Protein AF-A0A7K0W2Z7-F1 (afdb_monomer)

Radius of gyration: 17.5 Å; Cα contacts (8 Å, |Δi|>4): 30; chains: 1; bounding box: 33×23×51 Å

Mean predicted aligned error: 9.8 Å

Structure (mmCIF, N/CA/C/O backbone):
data_AF-A0A7K0W2Z7-F1
#
_entry.id   AF-A0A7K0W2Z7-F1
#
loop_
_atom_site.group_PDB
_atom_site.id
_atom_site.type_symbol
_atom_site.label_atom_id
_atom_site.label_alt_id
_atom_site.label_comp_id
_atom_site.label_asym_id
_atom_site.label_entity_id
_atom_site.label_seq_id
_atom_site.pdbx_PDB_ins_code
_atom_site.Cartn_x
_atom_site.Cartn_y
_atom_site.Cartn_z
_atom_site.occupancy
_atom_site.B_iso_or_equiv
_atom_site.auth_seq_id
_atom_site.auth_comp_id
_atom_site.auth_asym_id
_atom_site.auth_atom_id
_atom_site.pdbx_PDB_model_num
ATOM 1 N N . ARG A 1 1 ? -8.203 5.242 33.676 1.00 49.47 1 ARG A N 1
ATOM 2 C CA . ARG A 1 1 ? -8.018 4.233 32.594 1.00 49.47 1 ARG A CA 1
ATOM 3 C C . ARG A 1 1 ? -8.805 4.563 31.305 1.00 49.47 1 ARG A C 1
ATOM 5 O O . ARG A 1 1 ? -9.122 3.664 30.547 1.00 49.47 1 ARG A O 1
ATOM 12 N N . LYS A 1 2 ? -9.088 5.848 31.029 1.00 45.53 2 LYS A N 1
ATOM 13 C CA . LYS A 1 2 ? -9.893 6.336 29.885 1.00 45.5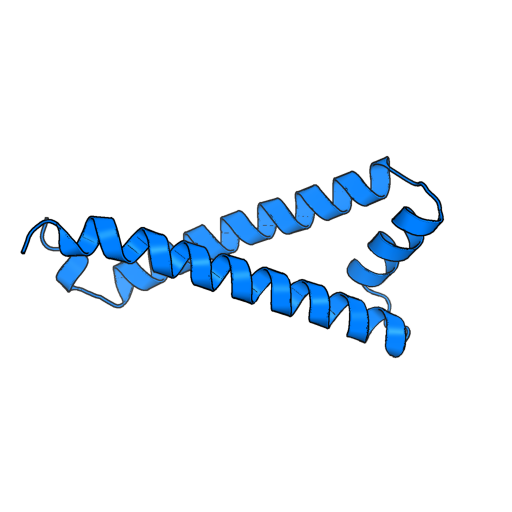3 2 LYS A CA 1
ATOM 14 C C . LYS A 1 2 ? -9.034 6.893 28.727 1.00 45.53 2 LYS A C 1
ATOM 16 O O . LYS A 1 2 ? -9.560 7.216 27.675 1.00 45.53 2 LYS A O 1
ATOM 21 N N . HIS A 1 3 ? -7.714 6.993 28.933 1.00 46.09 3 HIS A N 1
ATOM 22 C CA . HIS A 1 3 ? -6.760 7.628 28.008 1.00 46.09 3 HIS A CA 1
ATOM 23 C C . HIS A 1 3 ? -5.846 6.646 27.262 1.00 46.09 3 HIS A C 1
ATOM 25 O O . HIS A 1 3 ? -5.254 7.021 26.260 1.00 46.09 3 HIS A O 1
ATOM 31 N N . ILE A 1 4 ? -5.748 5.392 27.716 1.00 47.53 4 ILE A N 1
ATOM 32 C CA . ILE A 1 4 ? -4.831 4.400 27.128 1.00 47.53 4 ILE A CA 1
ATOM 33 C C . ILE A 1 4 ? -5.292 4.003 25.712 1.00 47.53 4 ILE A C 1
ATOM 35 O O . ILE A 1 4 ? -4.467 3.833 24.827 1.00 47.53 4 ILE A O 1
ATOM 39 N N . PHE A 1 5 ? -6.606 3.965 25.464 1.00 46.72 5 PHE A N 1
ATOM 40 C CA . PHE A 1 5 ? -7.194 3.567 24.177 1.00 46.72 5 PHE A CA 1
ATOM 41 C C . PHE A 1 5 ? -7.038 4.598 23.049 1.00 46.72 5 PHE A C 1
ATOM 43 O O . PHE A 1 5 ? -6.845 4.204 21.907 1.00 46.72 5 PHE A O 1
ATOM 50 N N . LYS A 1 6 ? -7.031 5.907 23.343 1.00 49.38 6 LYS A N 1
ATOM 51 C CA . LYS A 1 6 ? -6.672 6.931 22.337 1.00 49.38 6 LYS A CA 1
ATOM 52 C C . LYS A 1 6 ? -5.180 6.914 21.988 1.00 49.38 6 LYS A C 1
ATOM 54 O O . LYS A 1 6 ? -4.799 7.430 20.947 1.00 49.38 6 LYS A O 1
ATOM 59 N N . ASN A 1 7 ? -4.354 6.346 22.868 1.00 50.16 7 ASN A N 1
ATOM 60 C CA . ASN A 1 7 ? -2.901 6.321 22.731 1.00 50.16 7 ASN A CA 1
ATOM 61 C C . ASN A 1 7 ? -2.367 4.993 22.168 1.00 50.16 7 ASN A C 1
ATOM 63 O O . ASN A 1 7 ? -1.193 4.919 21.834 1.00 50.16 7 ASN A O 1
ATOM 67 N N . ALA A 1 8 ? -3.205 3.953 22.079 1.00 54.78 8 ALA A N 1
ATOM 68 C CA . ALA A 1 8 ? -2.846 2.643 21.531 1.00 54.78 8 ALA A CA 1
ATOM 69 C C . ALA A 1 8 ? -3.186 2.505 20.035 1.00 54.78 8 ALA A C 1
ATOM 71 O O . ALA A 1 8 ? -2.499 1.781 19.327 1.00 54.78 8 ALA A O 1
ATOM 72 N N . SER A 1 9 ? -4.175 3.246 19.525 1.00 59.84 9 SER A N 1
ATOM 73 C CA . SER A 1 9 ? -4.507 3.258 18.092 1.00 59.84 9 SER A CA 1
ATOM 74 C C . SER A 1 9 ? -3.412 3.892 17.226 1.00 59.84 9 SER A C 1
ATOM 76 O O . SER A 1 9 ? -3.135 3.414 16.131 1.00 59.84 9 SER A O 1
ATOM 78 N N . ALA A 1 10 ? -2.744 4.935 17.729 1.00 62.28 10 ALA A N 1
ATOM 79 C CA . ALA A 1 10 ? -1.646 5.601 17.029 1.00 62.28 10 ALA A CA 1
ATOM 80 C C . ALA A 1 10 ? -0.437 4.674 16.749 1.00 62.28 10 ALA A C 1
ATOM 82 O O . ALA A 1 10 ? -0.007 4.602 15.593 1.00 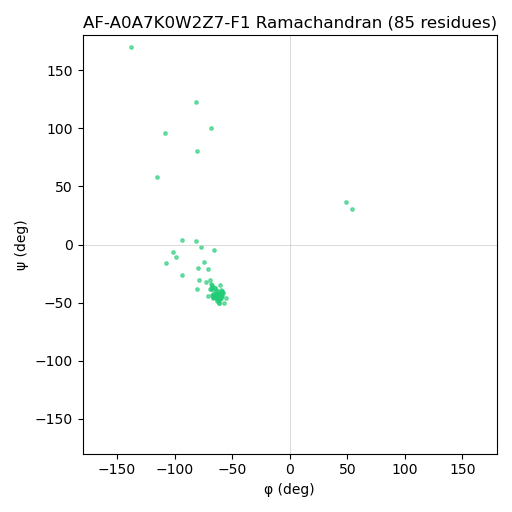62.28 10 ALA A O 1
ATOM 83 N N . PRO A 1 11 ? 0.111 3.929 17.734 1.00 66.25 11 PRO A N 1
ATOM 84 C CA . PRO A 1 11 ? 1.212 3.007 17.473 1.00 66.25 11 PRO A CA 1
ATOM 85 C C . PRO A 1 11 ? 0.793 1.820 16.599 1.00 66.25 11 PRO A C 1
ATOM 87 O O . PRO A 1 11 ? 1.567 1.441 15.728 1.00 66.25 11 PRO A O 1
ATOM 90 N N . THR A 1 12 ? -0.422 1.278 16.741 1.00 67.88 12 THR A N 1
ATOM 91 C CA . THR A 1 12 ? -0.887 0.177 15.878 1.00 67.88 12 THR A CA 1
ATOM 92 C C . THR A 1 12 ? -0.989 0.604 14.414 1.00 67.88 12 THR A C 1
ATOM 94 O O . THR A 1 12 ? -0.465 -0.091 13.549 1.00 67.88 12 THR A O 1
ATOM 97 N N . LEU A 1 13 ? -1.564 1.780 14.134 1.00 68.50 13 LEU A N 1
ATOM 98 C CA . LEU A 1 13 ? -1.635 2.330 12.776 1.00 68.50 13 LEU A CA 1
ATOM 99 C C . LEU A 1 13 ? -0.239 2.544 12.173 1.00 68.50 13 LEU A C 1
ATOM 101 O O . LEU A 1 13 ? -0.004 2.262 11.000 1.00 68.50 13 LEU A O 1
ATOM 105 N N . THR A 1 14 ? 0.705 3.007 12.994 1.00 72.62 14 THR A N 1
ATOM 106 C CA . THR A 1 14 ? 2.090 3.236 12.564 1.00 72.62 14 THR A CA 1
ATOM 107 C C . THR A 1 14 ? 2.796 1.918 12.235 1.00 72.62 14 THR A C 1
ATOM 109 O O . THR A 1 14 ? 3.468 1.826 11.211 1.00 72.62 14 THR A O 1
ATOM 112 N N . VAL A 1 15 ? 2.617 0.883 13.063 1.00 78.38 15 VAL A N 1
ATOM 113 C CA . VAL A 1 15 ? 3.211 -0.448 12.847 1.00 78.38 15 VAL A CA 1
ATOM 114 C C . VAL A 1 15 ? 2.626 -1.120 11.606 1.00 78.38 15 VAL A C 1
ATOM 116 O O . VAL A 1 15 ? 3.383 -1.616 10.779 1.00 78.38 15 VAL A O 1
ATOM 119 N N . VAL A 1 16 ? 1.304 -1.069 11.421 1.00 73.44 16 VAL A N 1
ATOM 120 C CA . VAL A 1 16 ? 0.634 -1.620 10.229 1.00 73.44 16 VAL A CA 1
ATOM 121 C C . VAL A 1 16 ? 1.078 -0.889 8.956 1.00 73.44 16 VAL A C 1
ATOM 123 O O . VAL A 1 16 ? 1.336 -1.525 7.934 1.00 73.44 16 VAL A O 1
ATOM 126 N N . GLY A 1 17 ? 1.237 0.438 9.016 1.00 71.88 17 GLY A N 1
ATOM 127 C CA . GLY A 1 17 ? 1.804 1.230 7.922 1.00 71.88 17 GLY A CA 1
ATOM 128 C C . GLY A 1 17 ? 3.217 0.793 7.534 1.00 71.88 17 GLY A C 1
ATOM 129 O O . GLY A 1 17 ? 3.516 0.640 6.348 1.00 71.88 17 GLY A O 1
ATOM 130 N N . LEU A 1 18 ? 4.067 0.548 8.534 1.00 81.44 18 LEU A N 1
ATOM 131 C CA . LEU A 1 18 ? 5.441 0.094 8.325 1.00 81.44 18 LEU A CA 1
ATOM 132 C C . LEU A 1 18 ? 5.493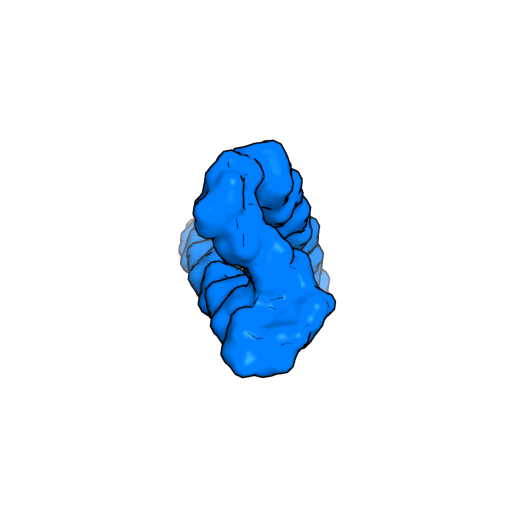 -1.317 7.715 1.00 81.44 18 LEU A C 1
ATOM 134 O O . LEU A 1 18 ? 6.226 -1.542 6.754 1.00 81.44 18 LEU A O 1
AT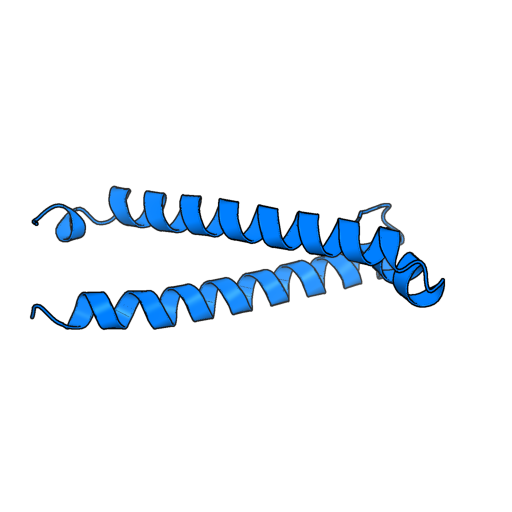OM 138 N N . GLU A 1 19 ? 4.691 -2.243 8.246 1.00 78.75 19 GLU A N 1
ATOM 139 C CA . GLU A 1 19 ? 4.588 -3.634 7.783 1.00 78.75 19 GLU A CA 1
ATOM 140 C C . GLU A 1 19 ? 4.135 -3.710 6.323 1.00 78.75 19 GLU A C 1
ATOM 142 O O . GLU A 1 19 ? 4.747 -4.408 5.517 1.00 78.75 19 GLU A O 1
ATOM 147 N N . ILE A 1 20 ? 3.112 -2.944 5.935 1.00 74.25 20 ILE A N 1
ATOM 148 C CA . ILE A 1 20 ? 2.628 -2.958 4.549 1.00 74.25 20 ILE A CA 1
ATOM 149 C C . ILE A 1 20 ? 3.659 -2.342 3.597 1.00 74.25 20 ILE A C 1
ATOM 151 O O . ILE A 1 20 ? 3.865 -2.874 2.507 1.00 74.25 20 ILE A O 1
ATOM 155 N N . GLY A 1 21 ? 4.352 -1.272 4.002 1.00 77.44 21 GLY A N 1
ATOM 156 C CA . GLY A 1 21 ? 5.473 -0.733 3.226 1.00 77.44 21 GLY A CA 1
ATOM 157 C C . GLY A 1 21 ? 6.579 -1.770 3.012 1.00 77.44 21 GLY A C 1
ATOM 158 O O . GLY A 1 21 ? 7.107 -1.899 1.907 1.00 77.44 21 GLY A O 1
ATOM 159 N N . TYR A 1 22 ? 6.874 -2.563 4.044 1.00 83.69 22 TYR A N 1
ATOM 160 C CA . TYR A 1 22 ? 7.843 -3.653 3.973 1.00 83.69 22 TYR A CA 1
ATOM 161 C C . TYR A 1 22 ? 7.387 -4.776 3.031 1.00 83.69 22 TYR A C 1
ATOM 163 O O . TYR A 1 22 ? 8.161 -5.226 2.188 1.00 83.69 22 TYR A O 1
ATOM 171 N N . LEU A 1 23 ? 6.119 -5.190 3.119 1.00 82.50 23 LEU A N 1
ATOM 172 C CA . LEU A 1 23 ? 5.541 -6.230 2.265 1.00 82.50 23 LEU A CA 1
ATOM 173 C C . LEU A 1 23 ? 5.463 -5.800 0.797 1.00 82.50 23 LEU A C 1
ATOM 175 O O . LEU A 1 23 ? 5.821 -6.581 -0.081 1.00 82.50 23 LEU A O 1
ATOM 179 N N . LEU A 1 24 ? 5.045 -4.561 0.521 1.00 82.50 24 LEU A N 1
ATOM 180 C CA . LEU A 1 24 ? 5.015 -4.010 -0.836 1.00 82.50 24 LEU A CA 1
ATOM 181 C C . LEU A 1 24 ? 6.426 -3.899 -1.420 1.00 82.50 24 LEU A C 1
ATOM 183 O O . LEU A 1 24 ? 6.656 -4.333 -2.547 1.00 82.50 24 LEU A O 1
ATOM 187 N N . GLY A 1 25 ? 7.386 -3.384 -0.646 1.00 81.44 25 GLY A N 1
ATOM 188 C CA . GLY A 1 25 ? 8.790 -3.335 -1.056 1.00 81.44 25 GLY A CA 1
ATOM 189 C C . GLY A 1 25 ? 9.358 -4.728 -1.343 1.00 81.44 25 GLY A C 1
ATOM 190 O O . GLY A 1 25 ? 9.994 -4.934 -2.375 1.00 81.44 25 GLY A O 1
ATOM 191 N N . GLY A 1 26 ? 9.067 -5.704 -0.479 1.00 84.19 26 GLY A N 1
ATOM 192 C CA . GLY A 1 26 ? 9.436 -7.105 -0.680 1.00 84.19 26 GLY A CA 1
ATOM 193 C C . GLY A 1 26 ? 8.822 -7.701 -1.949 1.00 84.19 26 GLY A C 1
ATOM 194 O O . GLY A 1 26 ? 9.538 -8.305 -2.746 1.00 84.19 26 GLY A O 1
ATOM 195 N N . ALA A 1 27 ? 7.528 -7.475 -2.186 1.00 84.69 27 ALA A N 1
ATOM 196 C CA . ALA A 1 27 ? 6.836 -7.933 -3.390 1.00 84.69 27 ALA A CA 1
ATOM 197 C C . ALA A 1 27 ? 7.457 -7.345 -4.666 1.00 84.69 27 ALA A C 1
ATOM 199 O O . ALA A 1 27 ? 7.694 -8.079 -5.621 1.00 84.69 27 ALA A O 1
ATOM 200 N N . PHE A 1 28 ? 7.814 -6.057 -4.666 1.00 85.31 28 PHE A N 1
ATOM 201 C CA . PHE A 1 28 ? 8.452 -5.409 -5.817 1.00 85.31 28 PHE A CA 1
ATOM 202 C C . PHE A 1 28 ? 9.813 -6.036 -6.133 1.00 85.31 28 PHE A C 1
ATOM 204 O O . PHE A 1 28 ? 10.134 -6.271 -7.299 1.00 85.31 28 PHE A O 1
ATOM 211 N N . VAL A 1 29 ? 10.610 -6.325 -5.099 1.00 85.00 29 VAL A N 1
ATOM 212 C CA . VAL A 1 29 ? 11.915 -6.981 -5.259 1.00 85.00 29 VAL A CA 1
ATOM 213 C C . VAL A 1 29 ? 11.743 -8.397 -5.804 1.00 85.00 29 VAL A C 1
ATOM 215 O O . VAL A 1 29 ? 12.445 -8.767 -6.741 1.00 85.00 29 VAL A O 1
ATOM 218 N N . ILE A 1 30 ? 10.800 -9.176 -5.271 1.00 87.88 30 ILE A N 1
ATOM 219 C CA . ILE A 1 30 ? 10.540 -10.547 -5.733 1.00 87.88 30 ILE A CA 1
ATOM 220 C C . ILE A 1 30 ? 10.064 -10.539 -7.191 1.00 87.88 30 ILE A C 1
ATOM 222 O O . ILE A 1 30 ? 10.612 -11.277 -8.008 1.00 87.88 30 ILE A O 1
ATOM 226 N N . GLU A 1 31 ? 9.112 -9.674 -7.549 1.00 87.56 31 GLU A N 1
ATOM 227 C CA . GLU A 1 31 ? 8.620 -9.553 -8.927 1.00 87.56 31 GLU A CA 1
ATOM 228 C C . GLU A 1 31 ? 9.749 -9.200 -9.904 1.00 87.56 31 GLU A C 1
ATOM 230 O O . GLU A 1 31 ? 9.856 -9.802 -10.972 1.00 87.56 31 GLU A O 1
ATOM 235 N N . LYS A 1 32 ? 10.650 -8.285 -9.521 1.00 82.75 32 LYS A N 1
ATOM 236 C CA . LYS A 1 32 ? 11.797 -7.908 -10.356 1.00 82.75 32 LYS A CA 1
ATOM 237 C C . LYS A 1 32 ? 12.861 -8.986 -10.472 1.00 82.75 32 LYS A C 1
ATOM 239 O O . LYS A 1 32 ? 13.352 -9.219 -11.572 1.00 82.75 32 LYS A O 1
ATOM 244 N N . VAL A 1 33 ? 13.233 -9.626 -9.368 1.00 86.69 33 VAL A N 1
ATOM 245 C CA . VAL A 1 33 ? 14.304 -10.633 -9.357 1.00 86.69 33 VAL A CA 1
ATOM 246 C C . VAL A 1 33 ? 13.874 -11.901 -10.093 1.00 86.69 33 VAL A C 1
ATOM 248 O O . VAL A 1 33 ? 14.674 -12.481 -10.821 1.00 86.69 33 VAL A O 1
ATOM 251 N N . PHE A 1 34 ? 12.613 -12.311 -9.948 1.00 88.50 34 PHE A N 1
ATOM 252 C CA . PHE A 1 34 ? 12.079 -13.515 -10.589 1.00 88.50 34 PHE A CA 1
ATOM 253 C C . PHE A 1 34 ? 11.400 -13.251 -11.941 1.00 88.50 34 PHE A C 1
ATOM 255 O O . PHE A 1 34 ? 10.859 -14.185 -12.528 1.00 88.50 34 PHE A O 1
ATOM 262 N N . ALA A 1 35 ? 11.421 -12.006 -12.438 1.00 83.94 35 ALA A N 1
ATOM 263 C CA . ALA A 1 35 ? 10.716 -11.575 -13.651 1.00 83.94 35 ALA A CA 1
ATOM 264 C C . ALA A 1 35 ? 9.240 -12.026 -13.680 1.00 83.94 35 ALA A C 1
ATOM 266 O O . ALA A 1 35 ? 8.708 -12.414 -14.724 1.00 83.94 35 ALA A O 1
ATOM 267 N N . TYR A 1 36 ? 8.595 -12.023 -12.510 1.00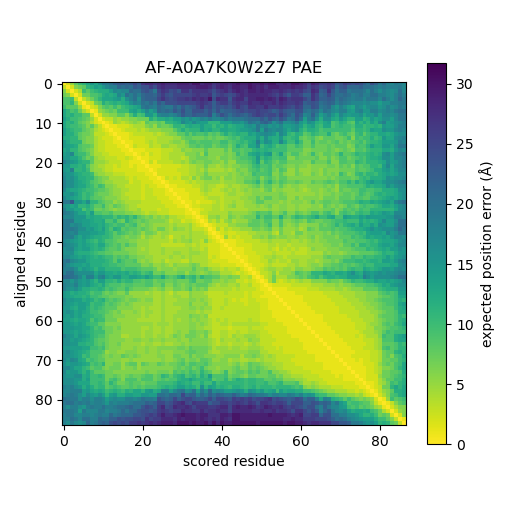 86.75 36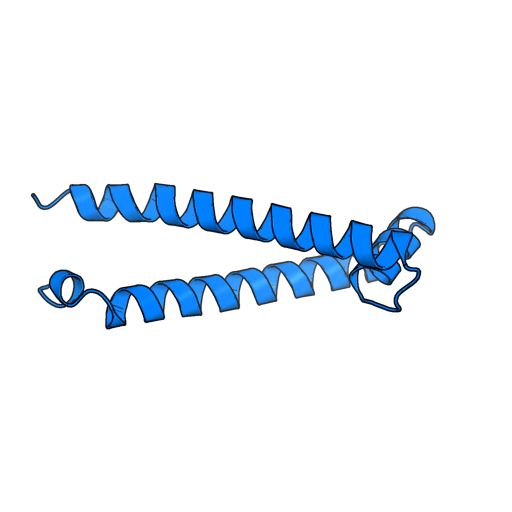 TYR A N 1
ATOM 268 C CA . TYR A 1 36 ? 7.212 -12.453 -12.370 1.00 86.75 36 TYR A CA 1
ATOM 269 C C . TYR A 1 36 ? 6.281 -11.305 -12.778 1.00 86.75 36 TYR A C 1
ATOM 271 O O . TYR A 1 36 ? 6.362 -10.236 -12.168 1.00 86.75 36 TYR A O 1
ATOM 279 N N . PRO A 1 37 ? 5.387 -11.503 -13.768 1.00 79.56 37 PRO A N 1
ATOM 280 C CA . PRO A 1 37 ? 4.576 -10.425 -14.318 1.00 79.56 37 PRO A CA 1
ATOM 281 C C . PRO A 1 37 ? 3.560 -9.929 -13.284 1.00 79.56 37 PRO A C 1
ATOM 283 O O . PRO A 1 37 ? 2.504 -10.531 -1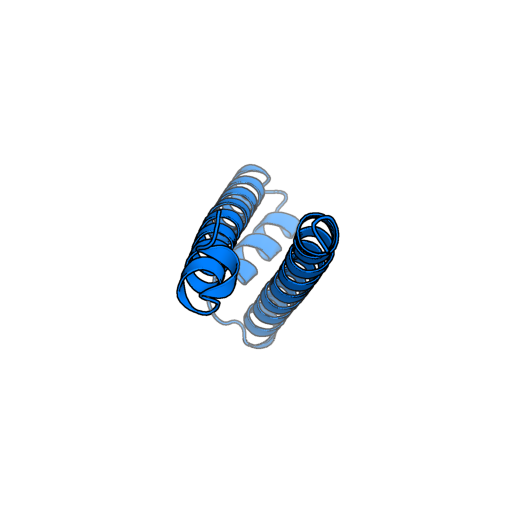3.083 1.00 79.56 37 PRO A O 1
ATOM 286 N N . GLY A 1 38 ? 3.890 -8.812 -12.638 1.00 85.00 38 GLY A N 1
ATOM 287 C CA . GLY A 1 38 ? 3.083 -8.185 -11.597 1.00 85.00 38 GLY A CA 1
ATOM 288 C C . GLY A 1 38 ? 3.009 -6.662 -11.715 1.00 85.00 38 GLY A C 1
ATOM 289 O O . GLY A 1 38 ? 3.698 -6.022 -12.517 1.00 85.00 38 GLY A O 1
ATOM 290 N N . ILE A 1 39 ? 2.119 -6.070 -10.914 1.00 83.19 39 ILE A N 1
ATOM 291 C CA . ILE A 1 39 ? 1.868 -4.620 -10.905 1.00 83.19 39 ILE A CA 1
ATOM 292 C C . ILE A 1 39 ? 3.078 -3.864 -10.334 1.00 83.19 39 ILE A C 1
ATOM 294 O O . ILE A 1 39 ? 3.361 -2.745 -10.766 1.00 83.19 39 ILE A O 1
ATOM 298 N N . GLY A 1 40 ? 3.832 -4.466 -9.410 1.00 80.50 40 GLY A N 1
ATOM 299 C CA . GLY A 1 40 ? 5.061 -3.887 -8.868 1.00 80.50 40 GLY A CA 1
ATOM 300 C C . GLY A 1 40 ? 6.156 -3.784 -9.928 1.00 80.50 40 GLY A C 1
ATOM 301 O O . GLY A 1 40 ? 6.756 -2.719 -10.097 1.00 80.50 40 GLY A O 1
ATOM 302 N N . GLN A 1 41 ? 6.355 -4.842 -10.720 1.00 83.06 41 GLN A N 1
ATOM 303 C CA . GLN A 1 41 ? 7.267 -4.830 -11.863 1.00 83.06 41 GLN A CA 1
ATOM 304 C C . GLN A 1 41 ? 6.895 -3.722 -12.860 1.00 83.06 41 GLN A C 1
ATOM 306 O O . GLN A 1 41 ? 7.758 -2.905 -13.197 1.00 83.06 41 GLN A O 1
ATOM 311 N N . LEU A 1 42 ? 5.619 -3.643 -13.258 1.00 83.50 42 LEU A N 1
ATOM 312 C CA . LEU A 1 42 ? 5.106 -2.612 -14.170 1.00 83.50 42 LEU A CA 1
ATOM 313 C C . LEU A 1 42 ? 5.313 -1.194 -13.628 1.00 83.50 42 LEU A C 1
ATOM 315 O O . LEU A 1 42 ? 5.711 -0.298 -14.372 1.00 83.50 42 LEU A O 1
ATOM 319 N N . THR A 1 43 ? 5.090 -0.989 -12.330 1.00 83.38 43 THR A N 1
ATOM 320 C CA . THR A 1 43 ? 5.284 0.315 -11.681 1.00 83.38 43 THR A CA 1
ATOM 321 C C . THR A 1 43 ? 6.744 0.744 -11.758 1.00 83.38 43 THR A C 1
ATOM 323 O O . THR A 1 43 ? 7.037 1.870 -12.149 1.00 83.38 43 THR A O 1
ATOM 326 N N . VAL A 1 44 ? 7.680 -0.153 -11.444 1.00 81.00 44 VAL A N 1
ATOM 327 C CA . VAL A 1 44 ? 9.116 0.157 -11.494 1.00 81.00 44 VAL A CA 1
ATOM 328 C C . VAL A 1 44 ? 9.597 0.391 -12.929 1.00 81.00 44 VAL A C 1
ATOM 330 O O . VAL A 1 44 ? 10.381 1.309 -13.153 1.00 81.00 44 VAL A O 1
ATOM 333 N N . ASP A 1 45 ? 9.100 -0.373 -13.909 1.00 83.56 45 ASP A N 1
ATOM 334 C CA . ASP A 1 45 ? 9.428 -0.126 -15.324 1.00 83.56 45 ASP A CA 1
ATOM 335 C C . ASP A 1 45 ? 8.885 1.230 -15.797 1.00 83.56 45 ASP A C 1
ATOM 337 O O . ASP A 1 45 ? 9.568 1.963 -16.511 1.00 83.56 45 ASP A O 1
ATOM 341 N N . SER A 1 46 ? 7.701 1.616 -15.320 1.00 83.38 46 SER A N 1
ATOM 342 C CA . SER A 1 46 ? 7.089 2.920 -15.604 1.00 83.38 46 SER A CA 1
ATOM 343 C C . SER A 1 46 ? 7.860 4.079 -14.971 1.00 83.38 46 SER A C 1
ATOM 345 O O . SER A 1 46 ? 7.995 5.134 -15.590 1.00 83.38 46 SER A O 1
ATOM 347 N N . ILE A 1 47 ? 8.440 3.886 -13.779 1.00 83.31 47 ILE A N 1
ATOM 348 C CA . ILE A 1 47 ? 9.349 4.866 -13.160 1.00 83.31 47 ILE A CA 1
ATOM 349 C C . ILE A 1 47 ? 10.578 5.075 -14.053 1.00 83.31 47 ILE A C 1
ATOM 351 O O . ILE A 1 47 ? 10.941 6.217 -14.343 1.00 83.31 47 ILE A O 1
ATOM 355 N N . SER A 1 48 ? 11.200 3.991 -14.527 1.00 83.44 48 SER A N 1
ATOM 356 C CA . SER A 1 48 ? 12.355 4.062 -15.432 1.00 83.44 48 SER A CA 1
ATOM 357 C C . SER A 1 48 ? 12.003 4.684 -16.789 1.00 83.44 48 SER A C 1
ATOM 359 O O . SER A 1 48 ? 12.786 5.472 -17.320 1.00 83.44 48 SER A O 1
ATOM 361 N N . GLY A 1 49 ? 10.813 4.388 -17.317 1.00 86.44 49 GLY A N 1
ATOM 362 C CA . GLY A 1 49 ? 10.268 4.957 -18.553 1.00 86.44 49 GLY A CA 1
ATOM 363 C C . GLY A 1 49 ? 9.714 6.380 -18.422 1.00 86.44 49 GLY A C 1
ATOM 364 O O . GLY A 1 49 ? 9.290 6.950 -19.423 1.00 86.44 49 GLY A O 1
ATOM 365 N N . ARG A 1 50 ? 9.730 6.968 -17.213 1.00 87.12 50 ARG A N 1
ATOM 366 C CA . ARG A 1 50 ? 9.112 8.270 -16.884 1.00 87.12 50 ARG A CA 1
ATOM 367 C C . ARG A 1 50 ? 7.628 8.360 -17.264 1.00 87.12 50 ARG A C 1
ATOM 369 O O . ARG A 1 50 ? 7.119 9.443 -17.552 1.00 87.12 50 ARG A O 1
ATOM 376 N N . ASP A 1 51 ? 6.924 7.235 -17.233 1.00 87.38 51 ASP A N 1
ATOM 377 C CA . ASP A 1 51 ? 5.479 7.176 -17.425 1.00 87.38 51 ASP A CA 1
ATOM 378 C C . ASP A 1 51 ? 4.780 7.545 -16.108 1.00 87.38 51 ASP A C 1
ATOM 380 O O . ASP A 1 51 ? 4.390 6.700 -15.297 1.00 87.38 51 ASP A O 1
ATOM 384 N N . TYR A 1 52 ? 4.691 8.852 -15.855 1.00 85.69 52 TYR A N 1
ATOM 385 C CA . TYR A 1 52 ? 4.062 9.392 -14.649 1.00 85.69 52 TYR A CA 1
ATOM 386 C C . TYR A 1 52 ? 2.586 8.987 -14.488 1.00 85.69 52 TYR A C 1
ATOM 388 O O . TYR A 1 52 ? 2.213 8.659 -13.358 1.00 85.69 52 TYR A O 1
ATOM 396 N N . PRO A 1 53 ? 1.743 8.963 -15.545 1.00 90.06 53 PRO A N 1
ATOM 397 C CA . PRO A 1 53 ? 0.370 8.471 -15.435 1.00 90.06 53 PRO A CA 1
ATOM 398 C C . PRO A 1 53 ? 0.277 7.044 -14.888 1.00 90.06 53 PRO A C 1
ATOM 400 O O . PRO A 1 53 ? -0.513 6.794 -13.974 1.00 90.06 53 PRO A O 1
ATOM 403 N N . MET A 1 54 ? 1.103 6.122 -15.391 1.00 88.00 54 MET A N 1
ATOM 404 C CA . MET A 1 54 ? 1.093 4.735 -14.923 1.00 88.00 54 MET A CA 1
ATOM 405 C C . MET A 1 54 ? 1.557 4.626 -13.465 1.00 88.00 54 MET A C 1
ATOM 407 O O . MET A 1 54 ? 0.927 3.940 -12.656 1.00 88.00 54 MET A O 1
ATOM 411 N N . VAL A 1 55 ? 2.610 5.360 -13.091 1.00 87.69 55 VAL A N 1
ATOM 412 C CA . VAL A 1 55 ? 3.086 5.411 -11.698 1.00 87.69 55 VAL A CA 1
ATOM 413 C C . VAL A 1 55 ? 2.004 5.954 -10.767 1.00 87.69 55 VAL A C 1
ATOM 415 O O . VAL A 1 55 ? 1.766 5.388 -9.702 1.00 87.69 55 VAL A O 1
ATOM 418 N N . GLN A 1 56 ? 1.308 7.018 -11.163 1.00 87.81 56 GLN A N 1
ATOM 419 C CA . GLN A 1 56 ? 0.237 7.600 -10.359 1.00 87.81 56 GLN A CA 1
ATOM 420 C C . GLN A 1 56 ? -0.944 6.635 -10.192 1.00 87.81 56 GLN A C 1
ATOM 422 O O . GLN A 1 56 ? -1.475 6.514 -9.088 1.00 87.81 56 GLN A O 1
ATOM 427 N N . ALA A 1 57 ? -1.333 5.919 -11.251 1.00 89.62 57 ALA A N 1
ATOM 428 C CA . ALA A 1 57 ? -2.378 4.901 -11.181 1.00 89.62 57 ALA A CA 1
ATOM 429 C C . ALA A 1 57 ? -2.005 3.769 -10.210 1.00 89.62 57 ALA A C 1
ATOM 431 O O . ALA A 1 57 ? -2.817 3.390 -9.364 1.00 89.62 57 ALA A O 1
ATOM 432 N N . ALA A 1 58 ? -0.762 3.285 -10.272 1.00 87.25 58 ALA A N 1
ATOM 433 C CA . ALA A 1 58 ? -0.261 2.276 -9.346 1.00 87.25 58 ALA A CA 1
ATOM 434 C C . ALA A 1 58 ? -0.266 2.778 -7.894 1.00 87.25 58 ALA A C 1
ATOM 436 O O . ALA A 1 58 ? -0.772 2.096 -7.003 1.00 87.25 58 ALA A O 1
ATOM 437 N N . VAL A 1 59 ? 0.226 3.997 -7.651 1.00 86.00 59 VAL A N 1
ATOM 438 C CA . VAL A 1 59 ? 0.222 4.612 -6.314 1.00 86.00 59 VAL A CA 1
ATOM 439 C C . VAL A 1 59 ? -1.201 4.739 -5.768 1.00 86.00 59 VAL A C 1
ATOM 441 O O . VAL A 1 59 ? -1.437 4.383 -4.615 1.00 86.00 59 VAL A O 1
ATOM 444 N N . LEU A 1 60 ? -2.162 5.191 -6.578 1.00 90.56 60 LEU A N 1
ATOM 445 C CA . LEU A 1 60 ? -3.566 5.290 -6.169 1.00 90.56 60 LEU A CA 1
ATOM 446 C C . LEU A 1 60 ? -4.179 3.924 -5.849 1.00 90.56 60 LEU A C 1
ATOM 448 O O . LEU A 1 60 ? -4.925 3.808 -4.874 1.00 90.56 60 LEU A O 1
ATOM 452 N N . LEU A 1 61 ? -3.854 2.893 -6.631 1.00 89.19 61 LEU A N 1
ATOM 453 C CA . LEU A 1 61 ? -4.308 1.525 -6.390 1.00 89.19 61 LEU A CA 1
ATOM 454 C C . LEU A 1 61 ? -3.792 1.006 -5.040 1.00 89.19 61 LEU A C 1
ATOM 456 O O . LEU A 1 61 ? -4.586 0.552 -4.215 1.00 89.19 61 LEU A O 1
ATOM 460 N N . PHE A 1 62 ? -2.486 1.131 -4.785 1.00 84.12 62 PHE A N 1
ATOM 461 C CA . PHE A 1 62 ? -1.879 0.705 -3.523 1.00 84.12 62 PHE A CA 1
ATOM 462 C C . PHE A 1 62 ? -2.394 1.516 -2.331 1.00 84.12 62 PHE A C 1
ATOM 464 O O . PHE A 1 62 ? -2.729 0.932 -1.303 1.00 84.12 62 PHE A O 1
ATOM 471 N N . ALA A 1 63 ? -2.524 2.838 -2.467 1.00 85.06 63 ALA A N 1
ATOM 472 C CA . ALA A 1 63 ? -3.059 3.700 -1.415 1.00 85.06 63 ALA A CA 1
ATOM 473 C C . ALA A 1 63 ? -4.514 3.348 -1.071 1.00 85.06 63 ALA A C 1
ATOM 475 O O . ALA A 1 63 ? -4.875 3.250 0.100 1.00 85.06 63 ALA A O 1
ATOM 476 N N . THR A 1 64 ? -5.349 3.103 -2.082 1.00 88.31 64 THR A N 1
ATOM 477 C CA . THR A 1 64 ? -6.748 2.710 -1.869 1.00 88.31 64 THR A CA 1
ATOM 478 C C . THR A 1 64 ? -6.838 1.336 -1.208 1.00 88.31 64 THR A C 1
ATOM 480 O O . THR A 1 64 ? -7.565 1.173 -0.228 1.00 88.31 64 THR A O 1
ATOM 483 N N . GLY A 1 65 ? -6.056 0.361 -1.683 1.00 86.88 65 GLY A N 1
ATOM 484 C CA . GLY A 1 65 ? -5.959 -0.960 -1.060 1.00 86.88 65 GLY A CA 1
ATOM 485 C C . GLY A 1 65 ? -5.505 -0.878 0.397 1.00 86.88 65 GLY A C 1
ATOM 486 O O . GLY A 1 65 ? -6.097 -1.516 1.265 1.00 86.88 65 GLY A O 1
ATOM 487 N N . PHE A 1 66 ? -4.525 -0.022 0.689 1.00 79.38 66 PHE A N 1
ATOM 488 C CA . PHE A 1 66 ? -4.054 0.235 2.046 1.00 79.38 66 PHE A CA 1
ATOM 489 C C . PHE A 1 66 ? -5.168 0.765 2.954 1.00 79.38 66 PHE A C 1
ATOM 491 O O . PHE A 1 66 ? -5.337 0.267 4.067 1.00 79.38 66 PHE A O 1
ATOM 498 N N . VAL A 1 67 ? -5.958 1.736 2.487 1.00 83.88 67 VAL A N 1
ATOM 499 C CA . VAL A 1 67 ? -7.101 2.262 3.249 1.00 83.88 67 VAL A CA 1
ATOM 500 C C . VAL A 1 67 ? -8.135 1.166 3.512 1.00 83.88 67 VAL A C 1
ATOM 502 O O . VAL A 1 67 ? -8.605 1.038 4.639 1.00 83.88 67 VAL A O 1
ATOM 505 N N . ILE A 1 68 ? -8.448 0.333 2.514 1.00 85.81 68 ILE A N 1
ATOM 506 C CA . ILE A 1 68 ? -9.389 -0.787 2.672 1.00 85.81 68 ILE A CA 1
ATOM 507 C C . ILE A 1 68 ? -8.885 -1.778 3.725 1.00 85.81 68 ILE A C 1
A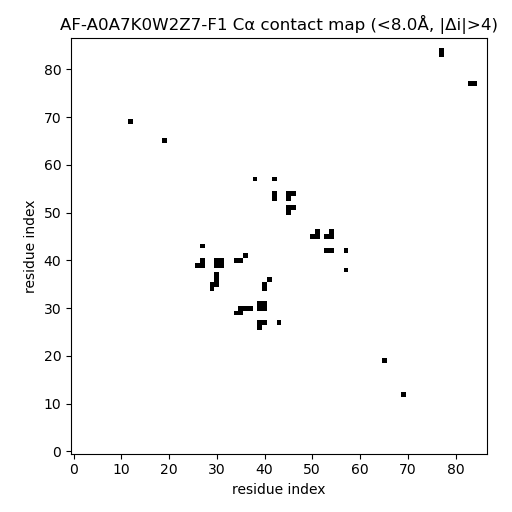TOM 509 O O . ILE A 1 68 ? -9.643 -2.160 4.615 1.00 85.81 68 ILE A O 1
ATOM 513 N N . VAL A 1 69 ? -7.610 -2.170 3.663 1.00 81.38 69 VAL A N 1
ATOM 514 C CA . VAL A 1 69 ? -7.009 -3.082 4.646 1.00 81.38 69 VAL A CA 1
ATOM 515 C C . VAL A 1 69 ? -7.045 -2.471 6.043 1.00 81.38 69 VAL A C 1
ATOM 517 O O . VAL A 1 69 ? -7.413 -3.166 6.983 1.00 81.38 69 VAL A O 1
ATOM 520 N N . ASN A 1 70 ? -6.745 -1.177 6.190 1.00 77.00 70 ASN A N 1
ATOM 521 C CA . ASN A 1 70 ? -6.832 -0.504 7.489 1.00 77.00 70 ASN A CA 1
ATOM 522 C C . ASN A 1 70 ? -8.254 -0.533 8.052 1.00 77.00 70 ASN A C 1
ATOM 524 O O . ASN A 1 70 ? -8.436 -0.885 9.211 1.00 77.00 70 ASN A O 1
ATOM 528 N N . ILE A 1 71 ? -9.266 -0.266 7.223 1.00 80.38 71 ILE A N 1
ATOM 529 C CA . ILE A 1 71 ? -10.669 -0.359 7.644 1.00 80.38 71 ILE A CA 1
ATOM 530 C C . ILE A 1 71 ? -11.013 -1.791 8.079 1.00 80.38 71 ILE A C 1
ATOM 532 O O . ILE A 1 71 ? -11.666 -1.981 9.102 1.00 80.38 71 ILE A O 1
ATOM 536 N N . ILE A 1 72 ? -10.561 -2.811 7.340 1.00 81.81 72 ILE A N 1
ATOM 537 C CA . ILE A 1 72 ? -10.774 -4.219 7.709 1.00 81.81 72 ILE A CA 1
ATOM 538 C C . ILE A 1 72 ? -10.105 -4.537 9.048 1.00 81.81 72 ILE A C 1
ATOM 540 O O . ILE A 1 72 ? -10.716 -5.193 9.889 1.00 81.81 72 ILE A O 1
ATOM 544 N N . VAL A 1 73 ? -8.871 -4.077 9.254 1.00 75.19 73 VAL A N 1
ATOM 545 C CA . VAL A 1 73 ? -8.115 -4.280 10.494 1.00 75.19 73 VAL A CA 1
ATOM 546 C C . VAL A 1 73 ? -8.815 -3.600 11.669 1.00 75.19 73 VAL A C 1
ATOM 548 O O . VAL A 1 73 ? -9.020 -4.245 12.694 1.00 75.19 73 VAL A O 1
ATOM 551 N N . ASP A 1 74 ? -9.266 -2.355 11.514 1.00 75.94 74 ASP A N 1
ATOM 552 C CA . ASP A 1 74 ? -10.022 -1.628 12.540 1.00 75.94 74 ASP A CA 1
ATOM 553 C C . ASP A 1 74 ? -11.327 -2.352 12.907 1.00 75.94 74 ASP A C 1
ATOM 555 O O . ASP A 1 74 ? -11.659 -2.508 14.088 1.00 75.94 74 ASP A 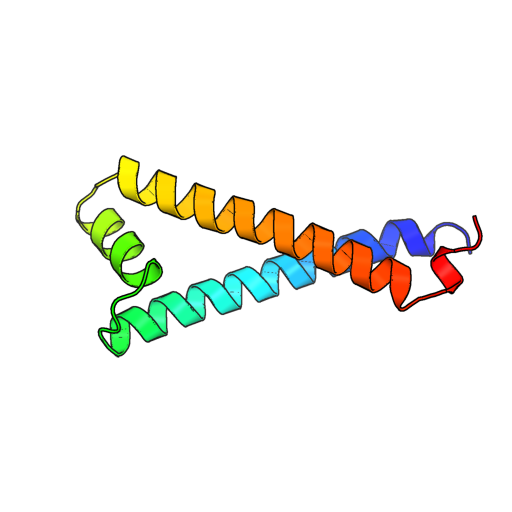O 1
ATOM 559 N N . ILE A 1 75 ? -12.050 -2.856 11.901 1.00 77.25 75 ILE A N 1
ATOM 560 C CA . ILE A 1 75 ? -13.257 -3.663 12.099 1.00 77.25 75 ILE A CA 1
ATOM 561 C C . ILE A 1 75 ? -12.913 -4.966 12.831 1.00 77.25 75 ILE A C 1
ATOM 563 O O . ILE A 1 75 ? -13.553 -5.299 13.828 1.00 77.25 75 ILE A O 1
ATOM 567 N N . ALA A 1 76 ? -11.889 -5.696 12.386 1.00 76.38 76 ALA A N 1
ATOM 568 C CA . ALA A 1 76 ? -11.457 -6.945 13.006 1.00 76.38 76 ALA A CA 1
ATOM 569 C C . ALA A 1 76 ? -11.040 -6.739 14.471 1.00 76.38 76 ALA A C 1
ATOM 571 O O . ALA A 1 76 ? -11.445 -7.518 15.334 1.00 76.38 76 ALA A O 1
ATOM 572 N N . TYR A 1 77 ? -10.317 -5.658 14.778 1.00 67.50 77 TYR A N 1
ATOM 573 C CA . TYR A 1 77 ? -10.001 -5.264 16.152 1.00 67.50 77 TYR A CA 1
ATOM 574 C C . TYR A 1 77 ? -11.262 -4.986 16.976 1.00 67.50 77 TYR A C 1
ATOM 576 O O . TYR A 1 77 ? -11.351 -5.441 18.117 1.00 67.50 77 TYR A O 1
ATOM 584 N N . SER A 1 78 ? -12.255 -4.300 16.402 1.00 65.81 78 SER A N 1
ATOM 585 C CA . SER A 1 78 ? -13.547 -4.060 17.058 1.00 65.81 78 SER A CA 1
ATOM 586 C C . SER A 1 78 ? -14.300 -5.358 17.388 1.00 65.81 78 SER A C 1
ATOM 588 O O . SER A 1 78 ? -14.946 -5.442 18.434 1.00 65.81 78 SER A O 1
ATOM 590 N N . PHE A 1 79 ? -14.193 -6.384 16.535 1.00 65.25 79 PHE A N 1
ATOM 591 C CA . PHE A 1 79 ? -14.834 -7.687 16.742 1.00 65.25 79 PHE A CA 1
ATOM 592 C C . PHE A 1 79 ? -14.078 -8.608 17.711 1.00 65.25 79 PHE A C 1
ATOM 594 O O . PHE A 1 79 ? -14.718 -9.327 18.480 1.00 65.25 79 PHE A O 1
ATOM 601 N N . ILE A 1 80 ? -12.743 -8.612 17.675 1.00 63.34 80 ILE A N 1
ATOM 602 C CA . ILE A 1 80 ? -11.905 -9.529 18.465 1.00 63.34 80 ILE A CA 1
ATOM 603 C C . ILE A 1 80 ? -11.769 -9.068 19.923 1.00 63.34 80 ILE A C 1
ATOM 605 O O . ILE A 1 80 ? -11.664 -9.916 20.810 1.00 63.34 80 ILE A O 1
ATOM 609 N N . ASP A 1 81 ? -11.818 -7.761 20.204 1.00 54.16 81 ASP A N 1
ATOM 610 C CA . ASP A 1 81 ? -11.713 -7.253 21.575 1.00 54.16 81 ASP A CA 1
ATOM 611 C C . ASP A 1 81 ? -13.061 -6.708 22.109 1.00 54.16 81 ASP A C 1
ATOM 613 O O . ASP A 1 81 ? -13.404 -5.535 21.912 1.00 54.16 81 ASP A O 1
ATOM 617 N N . PRO A 1 82 ? -13.850 -7.514 22.855 1.00 51.91 82 PRO A N 1
ATOM 618 C CA . PRO A 1 82 ? -15.124 -7.083 23.432 1.00 51.91 82 PRO A CA 1
ATOM 619 C C . PRO A 1 82 ? -14.979 -5.986 24.505 1.00 51.91 82 PRO A C 1
ATOM 621 O O . PRO A 1 82 ? -15.993 -5.461 24.971 1.00 51.91 82 PRO A O 1
ATOM 624 N N . ARG A 1 83 ? -13.756 -5.582 24.894 1.00 53.81 83 ARG A N 1
ATOM 625 C CA . ARG A 1 83 ? -13.528 -4.421 25.778 1.00 53.81 83 ARG A CA 1
ATOM 626 C C . ARG A 1 83 ? -13.718 -3.071 25.083 1.00 53.81 83 ARG A C 1
ATOM 628 O O . ARG A 1 83 ? -13.893 -2.074 25.782 1.00 53.81 83 ARG A O 1
ATOM 635 N N . ILE A 1 84 ? -13.748 -3.036 23.749 1.00 53.38 84 ILE A N 1
ATOM 636 C CA . ILE A 1 84 ? -14.056 -1.832 22.957 1.00 53.38 84 ILE A CA 1
ATOM 637 C C . ILE A 1 84 ? -15.582 -1.594 22.903 1.00 53.38 84 ILE A C 1
ATOM 639 O O . ILE A 1 84 ? -16.034 -0.471 22.710 1.00 53.38 84 ILE A O 1
ATOM 643 N N . ARG A 1 85 ? -16.398 -2.628 23.172 1.00 47.28 85 ARG A N 1
ATOM 644 C CA . ARG A 1 85 ? -17.873 -2.597 23.087 1.00 47.28 85 ARG A CA 1
ATOM 645 C C . ARG A 1 85 ? -18.582 -1.991 24.311 1.00 47.28 85 ARG A C 1
ATOM 647 O O . ARG A 1 85 ? -19.807 -1.953 24.358 1.00 47.28 85 ARG A O 1
ATOM 654 N N . GLN A 1 86 ? -17.851 -1.500 25.310 1.00 44.41 86 GLN A N 1
ATOM 655 C CA . GLN A 1 86 ? -18.431 -0.803 26.467 1.00 44.41 86 GLN A CA 1
ATOM 656 C C . GLN A 1 86 ? -17.985 0.666 26.505 1.00 44.41 86 GLN A C 1
ATOM 658 O O . GLN A 1 86 ? -17.388 1.119 27.485 1.00 44.41 86 GLN A O 1
ATOM 663 N N . LYS A 1 87 ? -18.283 1.411 25.437 1.00 40.81 87 LYS A N 1
ATOM 664 C CA . LYS A 1 87 ? -19.091 2.640 25.518 1.00 40.81 87 LYS A CA 1
ATOM 665 C C . LYS A 1 87 ? -19.395 3.225 24.150 1.00 40.81 87 LYS A C 1
ATOM 667 O O . LYS A 1 87 ? -18.425 3.561 23.444 1.00 40.81 87 LYS A O 1
#

Foldseek 3Di:
DVCVVVVVVVVVLVVLVVVLVVVLVVVLVCCVVVVPDDLSVVLVVCVVVVVVVSVVVSVVVSVVVSVVVVVVVVVVVCVVDCVVVPD

pLDDT: mean 75.38, std 13.85, range [40.81, 90.56]

Sequence (87 aa):
RKHIFKNASAPTLTVVGLEIGYLLGGAFVIEKVFAYPGIGQLTVDSISGRDYPMVQAAVLLFATGFVIVNIIVDIAYSFIDPRIRQK

Secondary structure (DSSP, 8-state):
--SHHHHHHHHHHHHHHHHHHHHHHHHHHHHHHTT---HHHHHHHHHHTT-HHHHHHHHHHHHHHHHHHHHHHHHHHHHH-TTTT--

Solvent-accessible surface area (backbone atoms only — not comparable to full-atom values): 4939 Å² total; per-residue (Å²): 139,85,61,61,68,75,61,48,53,57,58,51,54,52,49,54,54,51,51,50,52,50,52,52,54,49,49,31,50,51,20,55,76,69,69,42,97,44,71,49,34,53,34,55,52,22,58,77,67,65,36,57,69,58,34,51,53,48,50,52,51,53,53,51,51,50,52,52,51,50,54,52,50,55,50,49,50,58,68,74,39,70,80,68,73,78,120